Protein AF-A0A5W7ZX74-F1 (afdb_monomer_lite)

Radius of gyration: 17.95 Å; chains: 1; bounding box: 48×37×48 Å

InterPro domains:
  IPR045691 STM0557-like [PF19528] (1-151)

Organism: NCBI:txid611

pLDDT: mean 77.56, std 9.21, range [45.88, 91.12]

Foldseek 3Di:
DQDALLLLVLQLVLLVVVCVVPPNDPVSVVVNVVSVVNSVCNCPPVVNVVQCVVPVVLVPDDLVVLVCCLVPPVLVVLCVVPVVLVVLQVVLQVLLVVVVQDDVVLLVQLVSLQVSLVSSSVSCSVPPDDDNSSSVSSVVSSVSSSVSSNCSNCVVVVD

Sequence (159 aa):
GCSNENTSLVVVLISVAYFFIMNRNKYLLIGVFGSAIGAGVLLLAPGNLSRASTIQDWYNQPLAWRVLEHFSERLPSAMGAYWQVYIAFIILLISVVLSRNSSSKLMFGSFLFMLGAIAANVAFLASPAMPSRALNGALCFMILSISFVAHSAFTKFNK

Structure (mmCIF, N/CA/C/O backbone):
data_AF-A0A5W7ZX74-F1
#
_entry.id   AF-A0A5W7ZX74-F1
#
loop_
_atom_site.group_PDB
_atom_site.id
_atom_site.type_symbol
_atom_site.label_atom_id
_atom_site.label_alt_id
_atom_site.label_comp_id
_atom_site.label_asym_id
_atom_site.label_entity_id
_atom_site.label_seq_id
_atom_site.pdbx_PDB_ins_code
_atom_site.Cartn_x
_atom_site.Cartn_y
_atom_site.Cartn_z
_atom_site.occupancy
_atom_site.B_iso_or_equiv
_atom_site.auth_seq_id
_atom_site.auth_comp_id
_atom_site.auth_asym_id
_atom_site.auth_atom_id
_atom_site.pdbx_PDB_model_num
ATOM 1 N N . GLY A 1 1 ? -6.555 -7.846 -11.033 1.00 47.72 1 GLY A N 1
ATOM 2 C CA . GLY A 1 1 ? -5.888 -8.277 -12.269 1.00 47.72 1 GLY A CA 1
ATOM 3 C C . GLY A 1 1 ? -5.477 -7.086 -13.103 1.00 47.72 1 GLY A C 1
ATOM 4 O O . GLY A 1 1 ? -4.362 -6.637 -12.931 1.00 47.72 1 GLY A O 1
ATOM 5 N N . CYS A 1 2 ? -6.381 -6.533 -13.918 1.00 52.94 2 CYS A N 1
ATOM 6 C CA . CYS A 1 2 ? -6.117 -5.457 -14.892 1.00 52.94 2 CYS A CA 1
ATOM 7 C C . CYS A 1 2 ? -5.947 -4.043 -14.291 1.00 52.94 2 CYS A C 1
ATOM 9 O O . CYS A 1 2 ? -6.615 -3.106 -14.716 1.00 52.94 2 CYS A O 1
ATOM 11 N N . SER A 1 3 ? -5.117 -3.893 -13.259 1.00 59.62 3 SER A N 1
ATOM 12 C CA . SER A 1 3 ? -4.750 -2.579 -12.711 1.00 59.62 3 SER A CA 1
ATOM 13 C C . SER A 1 3 ? -3.371 -2.155 -13.239 1.00 59.62 3 SER A C 1
ATOM 15 O O . SER A 1 3 ? -2.945 -2.600 -14.298 1.00 59.62 3 SER A O 1
ATOM 17 N N . ASN A 1 4 ? -2.658 -1.303 -12.510 1.00 70.75 4 ASN A N 1
ATOM 18 C CA . ASN A 1 4 ? -1.239 -1.049 -12.736 1.00 70.75 4 ASN A CA 1
ATOM 19 C C . ASN A 1 4 ? -0.410 -2.310 -12.411 1.00 70.75 4 ASN A C 1
ATOM 21 O O . ASN A 1 4 ? -0.776 -3.061 -11.500 1.00 70.75 4 ASN A O 1
ATOM 25 N N . GLU A 1 5 ? 0.707 -2.529 -13.108 1.00 71.19 5 GLU A N 1
ATOM 26 C CA . GLU A 1 5 ? 1.596 -3.687 -12.940 1.00 71.19 5 GLU A CA 1
ATOM 27 C C . GLU A 1 5 ? 1.984 -3.876 -11.466 1.00 71.19 5 GLU A C 1
ATOM 29 O O . GLU A 1 5 ? 1.875 -4.967 -10.905 1.00 71.19 5 GLU A O 1
ATOM 34 N N . ASN A 1 6 ? 2.309 -2.774 -10.799 1.00 74.19 6 ASN A N 1
ATOM 35 C CA . ASN A 1 6 ? 2.674 -2.748 -9.392 1.00 74.19 6 ASN A CA 1
ATOM 36 C C . ASN A 1 6 ? 1.491 -3.088 -8.464 1.00 74.19 6 ASN A C 1
ATOM 38 O O . ASN A 1 6 ? 1.556 -3.989 -7.627 1.00 74.19 6 ASN A O 1
ATOM 42 N N . THR A 1 7 ? 0.365 -2.399 -8.645 1.00 77.38 7 THR A N 1
ATOM 43 C CA . THR A 1 7 ? -0.825 -2.593 -7.808 1.00 77.38 7 THR A CA 1
ATOM 44 C C . THR A 1 7 ? -1.370 -4.011 -7.945 1.00 77.38 7 THR A C 1
ATOM 46 O O . THR A 1 7 ? -1.822 -4.594 -6.965 1.00 77.38 7 THR A O 1
ATOM 49 N N . SER A 1 8 ? -1.292 -4.593 -9.144 1.00 79.12 8 SER A N 1
ATOM 50 C CA . SER A 1 8 ? -1.740 -5.959 -9.405 1.00 79.12 8 SER A CA 1
ATOM 51 C C . SER A 1 8 ? -0.957 -6.998 -8.591 1.00 79.12 8 SER A C 1
ATOM 53 O O . SER A 1 8 ? -1.582 -7.872 -7.989 1.00 79.12 8 SER A O 1
ATOM 55 N N . LEU A 1 9 ? 0.369 -6.848 -8.469 1.00 77.44 9 LEU A N 1
ATOM 56 C CA . LEU A 1 9 ? 1.221 -7.707 -7.638 1.00 77.44 9 LEU A CA 1
ATOM 57 C C . LEU A 1 9 ? 0.828 -7.637 -6.161 1.00 77.44 9 LEU A C 1
ATOM 59 O O . LEU A 1 9 ? 0.672 -8.664 -5.502 1.00 77.44 9 LEU A O 1
ATOM 63 N N . VAL A 1 10 ? 0.598 -6.430 -5.648 1.00 80.56 10 VAL A N 1
ATOM 64 C CA . VAL A 1 10 ? 0.193 -6.238 -4.252 1.00 80.56 10 VAL A CA 1
ATOM 65 C C . VAL A 1 10 ? -1.196 -6.813 -3.981 1.00 80.56 10 VAL A C 1
ATOM 67 O O . VAL A 1 10 ? -1.395 -7.454 -2.952 1.00 80.56 10 VAL A O 1
ATOM 70 N N . VAL A 1 11 ? -2.153 -6.663 -4.905 1.00 80.50 11 VAL A N 1
ATOM 71 C CA . VAL A 1 11 ? -3.482 -7.285 -4.765 1.00 80.50 11 VAL A CA 1
ATOM 72 C C . VAL A 1 11 ? -3.367 -8.808 -4.700 1.00 80.50 11 VAL A C 1
ATOM 74 O O . VAL A 1 11 ? -4.065 -9.427 -3.899 1.00 80.50 11 VAL A O 1
ATOM 77 N N . VAL A 1 12 ? -2.485 -9.429 -5.493 1.00 80.50 12 VAL A N 1
ATOM 78 C CA . VAL A 1 12 ? -2.216 -10.875 -5.397 1.00 80.50 12 VAL A CA 1
ATOM 79 C C . VAL A 1 12 ? -1.668 -11.231 -4.014 1.00 80.50 12 VAL A C 1
ATOM 81 O O . VAL A 1 12 ? -2.212 -12.127 -3.373 1.00 80.50 12 VAL A O 1
ATOM 84 N N . LEU A 1 13 ? -0.665 -10.501 -3.513 1.00 80.12 13 LEU A N 1
ATOM 85 C CA . LEU A 1 13 ? -0.075 -10.745 -2.191 1.00 80.12 13 LEU A CA 1
ATOM 86 C C . LEU A 1 13 ? -1.098 -10.613 -1.055 1.00 80.12 13 LEU A C 1
ATOM 88 O O . LEU A 1 13 ? -1.184 -11.498 -0.205 1.00 80.12 13 LEU A O 1
ATOM 92 N N . ILE A 1 14 ? -1.917 -9.557 -1.068 1.00 80.56 14 ILE A N 1
ATOM 93 C CA . ILE A 1 14 ? -2.988 -9.361 -0.080 1.00 80.56 14 ILE A CA 1
ATOM 94 C C . ILE A 1 14 ? -4.018 -10.488 -0.181 1.00 80.56 14 ILE A C 1
ATOM 96 O O . ILE A 1 14 ? -4.438 -11.016 0.844 1.00 80.56 14 ILE A O 1
ATOM 100 N N . SER A 1 15 ? -4.400 -10.900 -1.393 1.00 78.00 15 SER A N 1
ATOM 101 C CA . SER A 1 15 ? -5.373 -11.984 -1.596 1.00 78.00 15 SER A CA 1
ATOM 102 C C . SER A 1 15 ? -4.852 -13.324 -1.067 1.00 78.00 15 SER A C 1
ATOM 104 O O . SER A 1 15 ? -5.601 -14.074 -0.441 1.00 78.00 15 SER A O 1
ATOM 106 N N . VAL A 1 16 ? -3.561 -13.611 -1.264 1.00 78.69 16 VAL A N 1
ATOM 107 C CA . VAL A 1 16 ? -2.896 -14.803 -0.717 1.00 78.69 16 VAL A CA 1
ATOM 108 C C . VAL A 1 16 ? -2.832 -14.734 0.809 1.00 78.69 16 VAL A C 1
ATOM 110 O O . VAL A 1 16 ? -3.231 -15.689 1.474 1.00 78.69 16 VAL A O 1
ATOM 113 N N . ALA A 1 17 ? -2.396 -13.606 1.378 1.00 78.06 17 ALA A N 1
ATOM 114 C CA . ALA A 1 17 ? -2.365 -13.413 2.827 1.00 78.06 17 ALA A CA 1
ATOM 115 C C . ALA A 1 17 ? -3.761 -13.610 3.437 1.00 78.06 17 ALA A C 1
ATOM 117 O O . ALA A 1 17 ? -3.934 -14.355 4.400 1.00 78.06 17 ALA A O 1
ATOM 118 N N . TYR A 1 18 ? -4.780 -13.021 2.814 1.00 75.94 18 TYR A N 1
ATOM 119 C CA . TYR A 1 18 ? -6.166 -13.137 3.246 1.00 75.94 18 TYR A CA 1
ATOM 120 C C . TYR A 1 18 ? -6.703 -14.573 3.144 1.00 75.94 18 TYR A C 1
ATOM 122 O O . TYR A 1 18 ? -7.437 -15.015 4.026 1.00 75.94 18 TYR A O 1
ATOM 130 N N . PHE A 1 19 ? -6.292 -15.342 2.130 1.00 76.69 19 PHE A N 1
ATOM 131 C CA . PHE A 1 19 ? -6.638 -16.761 2.001 1.00 76.69 19 PHE A CA 1
ATOM 132 C C . PHE A 1 19 ? -6.083 -17.617 3.152 1.00 76.69 19 PHE A C 1
ATOM 134 O O . PHE A 1 19 ? -6.797 -18.475 3.677 1.00 76.69 19 PHE A O 1
ATOM 141 N N . PHE A 1 20 ? -4.835 -17.376 3.569 1.00 73.12 20 PHE A N 1
ATOM 142 C CA . PHE A 1 20 ? -4.236 -18.086 4.706 1.00 73.12 20 PHE A CA 1
ATOM 143 C C . PHE A 1 20 ? -4.896 -17.730 6.040 1.00 73.12 20 PHE A C 1
ATOM 145 O O . PHE A 1 20 ? -4.970 -18.575 6.928 1.00 73.12 20 PHE A O 1
ATOM 152 N N . ILE A 1 21 ? -5.398 -16.502 6.165 1.00 71.94 21 ILE A N 1
ATOM 153 C CA . ILE A 1 21 ? -6.001 -15.987 7.398 1.00 71.94 21 ILE A CA 1
ATOM 154 C C . ILE A 1 21 ? -7.474 -16.399 7.520 1.00 71.94 21 ILE A C 1
ATOM 156 O O . ILE A 1 21 ? -7.941 -16.696 8.618 1.00 71.94 21 ILE A O 1
ATOM 160 N N . MET A 1 22 ? -8.219 -16.449 6.411 1.00 65.06 22 MET A N 1
ATOM 161 C CA . MET A 1 22 ? -9.661 -16.697 6.419 1.00 65.06 22 MET A CA 1
ATOM 162 C C . MET A 1 22 ? -10.013 -18.107 5.927 1.00 65.06 22 MET A C 1
ATOM 164 O O . MET A 1 22 ? -10.518 -18.300 4.822 1.00 65.06 22 MET A O 1
ATOM 168 N N . ASN A 1 23 ? -9.740 -19.101 6.779 1.00 63.59 23 ASN A N 1
ATOM 169 C CA . ASN A 1 23 ? -10.274 -20.474 6.739 1.00 63.59 23 ASN A CA 1
ATOM 170 C C . ASN A 1 23 ? -10.280 -21.198 5.370 1.00 63.59 23 ASN A C 1
ATOM 172 O O . ASN A 1 23 ? -11.107 -22.078 5.137 1.00 63.59 23 ASN A O 1
ATOM 176 N N . ARG A 1 24 ? -9.344 -20.866 4.466 1.00 64.75 24 ARG A N 1
ATOM 177 C CA . ARG A 1 24 ? -9.137 -21.531 3.164 1.00 64.75 24 ARG A CA 1
ATOM 178 C C . ARG A 1 24 ? -10.415 -21.723 2.336 1.00 64.75 24 ARG A C 1
ATOM 180 O O . ARG A 1 24 ? -10.659 -22.790 1.771 1.00 64.75 24 ARG A O 1
ATOM 187 N N . ASN A 1 25 ? -11.245 -20.685 2.249 1.00 71.56 25 ASN A N 1
ATOM 188 C CA . ASN A 1 25 ? -12.479 -20.757 1.472 1.00 71.56 25 ASN A CA 1
ATOM 189 C C . ASN A 1 25 ? -12.192 -20.928 -0.038 1.00 71.56 25 ASN A C 1
ATOM 191 O O . ASN A 1 25 ? -11.396 -20.189 -0.619 1.00 71.56 25 ASN A O 1
ATOM 195 N N . LYS A 1 26 ? -12.883 -21.869 -0.695 1.00 72.94 26 LYS A N 1
ATOM 196 C CA . LYS A 1 26 ? -12.730 -22.189 -2.128 1.00 72.94 26 LYS A CA 1
ATOM 197 C C . LYS A 1 26 ? -13.015 -20.988 -3.042 1.00 72.94 26 LYS A C 1
ATOM 199 O O . LYS A 1 26 ? -12.382 -20.854 -4.083 1.00 72.94 26 LYS A O 1
ATOM 204 N N . TYR A 1 27 ? -13.904 -20.078 -2.640 1.00 74.62 27 TYR A N 1
ATOM 205 C CA . TYR A 1 27 ? -14.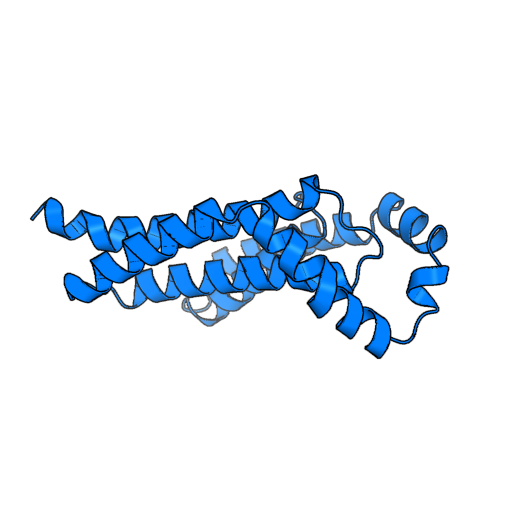215 -18.871 -3.421 1.00 74.62 27 TYR A CA 1
ATOM 206 C C . TYR A 1 27 ? -13.074 -17.843 -3.422 1.00 74.62 27 TYR A C 1
ATOM 208 O O . TYR A 1 27 ? -12.840 -17.178 -4.429 1.00 74.62 27 TYR A O 1
ATOM 216 N N . LEU A 1 28 ? -12.312 -17.751 -2.325 1.00 72.31 28 LEU A N 1
ATOM 217 C CA . LEU A 1 28 ? -11.118 -16.899 -2.263 1.00 72.31 28 LEU A CA 1
ATOM 218 C C . LEU A 1 28 ? -10.021 -17.416 -3.196 1.00 72.31 28 LEU A C 1
ATOM 220 O O . LEU A 1 28 ? -9.299 -16.628 -3.795 1.00 72.31 28 LEU A O 1
ATOM 224 N N . LEU A 1 29 ? -9.942 -18.735 -3.356 1.00 75.38 29 LEU A N 1
ATOM 225 C CA . LEU A 1 29 ? -8.991 -19.405 -4.236 1.00 75.38 29 LEU A CA 1
ATOM 226 C C . LEU A 1 29 ? -9.205 -18.962 -5.697 1.00 75.38 29 LEU A C 1
ATOM 228 O O . LEU A 1 29 ? -8.255 -18.559 -6.360 1.00 75.38 29 LEU A O 1
ATOM 232 N N . ILE A 1 30 ? -10.460 -18.899 -6.155 1.00 79.81 30 ILE A N 1
ATOM 233 C CA . ILE A 1 30 ? -10.824 -18.373 -7.485 1.00 79.81 30 ILE A CA 1
ATOM 234 C C . ILE A 1 30 ? -10.386 -16.906 -7.640 1.00 79.81 30 ILE A C 1
ATOM 236 O O . ILE A 1 30 ? -9.814 -16.537 -8.666 1.00 79.81 30 ILE A O 1
ATOM 240 N N . GLY A 1 31 ? -10.595 -16.079 -6.610 1.00 75.00 31 GLY A N 1
ATOM 241 C CA . GLY A 1 31 ? -10.152 -14.680 -6.599 1.00 75.00 31 GLY A CA 1
ATOM 242 C C . GLY A 1 31 ? -8.629 -14.525 -6.690 1.00 75.00 31 GLY A C 1
ATOM 243 O O . GLY A 1 31 ? -8.138 -13.688 -7.449 1.00 75.00 31 GLY A O 1
ATOM 244 N N . VAL A 1 32 ? -7.874 -15.370 -5.979 1.00 79.75 32 VAL A N 1
ATOM 245 C CA . VAL A 1 32 ? -6.404 -15.411 -6.047 1.00 79.75 32 VAL A CA 1
ATOM 246 C C . VAL A 1 32 ? -5.940 -15.775 -7.457 1.00 79.75 32 VAL A C 1
ATOM 248 O O . VAL A 1 32 ? -5.114 -15.056 -8.016 1.00 79.75 32 VAL A O 1
ATOM 251 N N . PHE A 1 33 ? -6.502 -16.827 -8.064 1.00 81.62 33 PHE A N 1
ATOM 252 C CA . PHE A 1 33 ? -6.144 -17.232 -9.428 1.00 81.62 33 PHE A CA 1
ATOM 253 C C . PHE A 1 33 ? -6.492 -16.159 -10.461 1.00 81.62 33 PHE A C 1
ATOM 255 O O . PHE A 1 33 ? -5.649 -15.816 -11.286 1.00 81.62 33 PHE A O 1
ATOM 262 N N . GLY A 1 34 ? -7.686 -15.563 -10.391 1.00 79.38 34 GLY A N 1
ATOM 263 C CA . GLY A 1 34 ? -8.073 -14.475 -11.293 1.00 79.38 34 GLY A CA 1
ATOM 264 C C . GLY A 1 34 ? -7.176 -13.241 -11.150 1.00 79.38 34 GLY A C 1
ATOM 265 O O . GLY A 1 34 ? -6.802 -12.612 -12.143 1.00 79.38 34 GLY A O 1
ATOM 266 N N . SER A 1 35 ? -6.769 -12.909 -9.921 1.00 79.44 35 SER A N 1
ATOM 267 C CA . SER A 1 35 ? -5.821 -11.820 -9.683 1.00 79.44 35 SER A CA 1
ATOM 268 C C . SER A 1 35 ? -4.428 -12.145 -10.227 1.00 79.44 35 SER A C 1
ATOM 270 O O . SER A 1 35 ? -3.834 -11.293 -10.888 1.00 79.44 35 SER A O 1
ATOM 272 N N . ALA A 1 36 ? -3.942 -13.371 -10.011 1.00 80.06 36 ALA A N 1
ATOM 273 C CA . ALA A 1 36 ? -2.631 -13.832 -10.463 1.00 80.06 36 ALA A CA 1
ATOM 274 C C . ALA A 1 36 ? -2.530 -13.882 -11.991 1.00 80.06 36 ALA A C 1
ATOM 276 O O . ALA A 1 36 ? -1.559 -13.380 -12.551 1.00 80.06 36 ALA A O 1
ATOM 277 N N . ILE A 1 37 ? -3.555 -14.402 -12.672 1.00 80.62 37 ILE A N 1
ATOM 278 C CA . ILE A 1 37 ? -3.627 -14.408 -14.139 1.00 80.62 37 ILE A CA 1
ATOM 279 C C . ILE A 1 37 ? -3.608 -12.970 -14.662 1.00 80.62 37 ILE A C 1
ATOM 281 O O . ILE A 1 37 ? -2.810 -12.642 -15.535 1.00 80.62 37 ILE A O 1
ATOM 285 N N . GLY A 1 38 ? -4.430 -12.084 -14.093 1.00 75.94 38 GLY A N 1
ATOM 286 C CA . GLY A 1 38 ? -4.459 -10.685 -14.516 1.00 75.94 38 GLY A CA 1
ATOM 287 C C . GLY A 1 38 ? -3.140 -9.941 -14.268 1.00 75.94 38 GLY A C 1
ATOM 288 O O . GLY A 1 38 ? -2.746 -9.132 -15.100 1.00 75.94 38 GLY A O 1
ATOM 289 N N . ALA A 1 39 ? -2.437 -10.229 -13.167 1.00 79.00 39 ALA A N 1
ATOM 290 C CA . ALA A 1 39 ? -1.098 -9.692 -12.920 1.00 79.00 39 ALA A CA 1
ATOM 291 C C . ALA A 1 39 ? -0.071 -10.251 -13.921 1.00 79.00 39 ALA A C 1
ATOM 293 O O . ALA A 1 39 ? 0.743 -9.501 -14.452 1.00 79.00 39 ALA A O 1
ATOM 294 N N . GLY A 1 40 ? -0.146 -11.547 -14.236 1.00 74.12 40 GLY A N 1
ATOM 295 C CA . GLY A 1 40 ? 0.710 -12.193 -15.232 1.00 74.12 40 GLY A CA 1
ATOM 296 C C . GLY A 1 40 ? 0.559 -11.582 -16.625 1.00 74.12 40 GLY A C 1
ATOM 297 O O . GLY A 1 40 ? 1.561 -11.267 -17.260 1.00 74.12 40 GLY A O 1
ATOM 298 N N . VAL A 1 41 ? -0.677 -11.330 -17.068 1.00 79.06 41 VAL A N 1
ATOM 299 C CA . VAL A 1 41 ? -0.960 -10.667 -18.355 1.00 79.06 41 VAL A CA 1
ATOM 300 C C . VAL A 1 41 ? -0.327 -9.275 -18.424 1.00 79.06 41 VAL A C 1
ATOM 302 O O . VAL A 1 41 ? 0.223 -8.908 -19.457 1.00 79.06 41 VAL A O 1
ATOM 305 N N . LEU A 1 42 ? -0.366 -8.510 -17.330 1.00 74.56 42 LEU A N 1
ATOM 306 C CA . LEU A 1 42 ? 0.232 -7.174 -17.272 1.00 74.56 42 LEU A CA 1
ATOM 307 C C . LEU A 1 42 ? 1.763 -7.209 -17.248 1.00 74.56 42 LEU A C 1
ATOM 309 O O . LEU A 1 42 ? 2.405 -6.424 -17.939 1.00 74.56 42 LEU A O 1
ATOM 313 N N . LEU A 1 43 ? 2.358 -8.122 -16.476 1.00 73.94 43 LEU A N 1
ATOM 314 C CA . LEU A 1 43 ? 3.815 -8.235 -16.366 1.00 73.94 43 LEU A CA 1
ATOM 315 C C . LEU A 1 43 ? 4.459 -8.742 -17.657 1.00 73.94 43 LEU A C 1
ATOM 317 O O . LEU A 1 43 ? 5.541 -8.278 -18.019 1.00 73.94 43 LEU A O 1
ATOM 321 N N . LEU A 1 44 ? 3.786 -9.664 -18.348 1.00 71.44 44 LEU A N 1
ATOM 322 C CA . LEU A 1 44 ? 4.226 -10.242 -19.620 1.00 71.44 44 LEU A CA 1
ATOM 323 C C . LEU A 1 44 ? 3.775 -9.421 -20.834 1.00 71.44 44 LEU A C 1
ATOM 325 O O . LEU A 1 44 ? 4.046 -9.809 -21.971 1.00 71.44 44 LEU A O 1
ATOM 329 N N . ALA A 1 45 ? 3.094 -8.292 -20.620 1.00 75.69 45 ALA A N 1
ATOM 330 C CA . ALA A 1 45 ? 2.674 -7.438 -21.715 1.00 75.69 45 ALA A CA 1
ATOM 331 C C . ALA A 1 45 ? 3.908 -6.919 -22.482 1.00 75.69 45 ALA A C 1
ATOM 333 O O . ALA A 1 45 ? 4.873 -6.450 -21.866 1.00 75.69 45 ALA A O 1
ATOM 334 N N . PRO A 1 46 ? 3.885 -6.926 -23.827 1.00 59.50 46 PRO A N 1
ATOM 335 C CA . PRO A 1 46 ? 5.038 -6.554 -24.651 1.00 59.50 46 PRO A CA 1
ATOM 336 C C . PRO A 1 46 ? 5.514 -5.114 -24.405 1.00 59.50 46 PRO A C 1
ATOM 338 O O . PRO A 1 46 ? 6.700 -4.820 -24.540 1.00 59.50 46 PRO A O 1
ATOM 341 N N . GLY A 1 47 ? 4.615 -4.225 -23.966 1.00 65.12 47 GLY A N 1
ATOM 342 C CA . GLY A 1 47 ? 4.954 -2.854 -23.574 1.00 65.12 47 GLY A CA 1
ATOM 343 C C . GLY A 1 47 ? 5.807 -2.745 -22.302 1.00 65.12 47 GLY A C 1
ATOM 344 O O . GLY A 1 47 ? 6.513 -1.754 -22.128 1.00 65.12 47 GLY A O 1
ATOM 345 N N . ASN A 1 48 ? 5.777 -3.746 -21.416 1.00 69.75 48 ASN A N 1
ATOM 346 C CA . ASN A 1 48 ? 6.656 -3.794 -20.247 1.00 69.75 48 ASN A CA 1
ATOM 347 C C . ASN A 1 48 ? 8.077 -4.224 -20.652 1.00 69.75 48 ASN A C 1
ATOM 349 O O . ASN A 1 48 ? 9.063 -3.619 -20.233 1.00 69.75 48 ASN A O 1
ATOM 353 N N . LEU A 1 49 ? 8.177 -5.213 -21.546 1.00 65.38 49 LEU A N 1
ATOM 354 C CA . LEU A 1 49 ? 9.4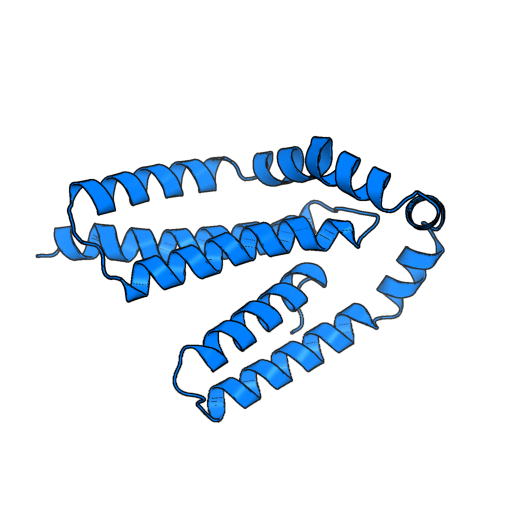50 -5.720 -22.067 1.00 65.38 49 LEU A CA 1
ATOM 355 C C . LEU A 1 49 ? 10.196 -4.678 -22.913 1.00 65.38 49 LEU A C 1
ATOM 357 O O . LEU A 1 49 ? 11.401 -4.509 -22.738 1.00 65.38 49 LEU A O 1
ATOM 361 N N . SER A 1 50 ? 9.494 -3.922 -23.764 1.00 63.97 50 SER A N 1
ATOM 362 C CA . SER A 1 50 ? 10.115 -2.847 -24.555 1.00 63.97 50 SER A CA 1
ATOM 363 C C . SER A 1 50 ? 10.622 -1.684 -23.690 1.00 63.97 50 SER A C 1
ATOM 365 O O . SER A 1 50 ? 11.638 -1.056 -23.996 1.00 63.97 50 SER A O 1
ATOM 367 N N . ARG A 1 51 ? 9.960 -1.406 -22.559 1.00 66.50 51 ARG A N 1
ATOM 368 C CA . ARG A 1 51 ? 10.428 -0.416 -21.576 1.00 66.50 51 ARG A CA 1
ATOM 369 C C . ARG A 1 51 ? 11.647 -0.903 -20.801 1.00 66.50 51 ARG A C 1
ATOM 371 O O . ARG A 1 51 ? 12.533 -0.100 -20.524 1.00 66.50 51 ARG A O 1
ATOM 378 N N . ALA A 1 52 ? 11.711 -2.193 -20.480 1.00 62.47 52 ALA A N 1
ATOM 379 C CA . ALA A 1 52 ? 12.877 -2.785 -19.835 1.00 62.47 52 ALA A CA 1
ATOM 380 C C . ALA A 1 52 ? 14.111 -2.776 -20.757 1.00 62.47 52 ALA A C 1
ATOM 382 O O . ALA A 1 52 ? 15.206 -2.468 -20.293 1.00 62.47 52 ALA A O 1
ATOM 383 N N . SER A 1 53 ? 13.940 -3.032 -22.061 1.00 60.81 53 SER A N 1
ATOM 384 C CA . SER A 1 53 ? 15.046 -3.009 -23.031 1.00 60.81 53 SER A CA 1
ATOM 385 C C . SER A 1 53 ? 15.566 -1.603 -23.340 1.00 60.81 53 SER A C 1
ATOM 387 O O . SER A 1 53 ? 16.734 -1.450 -23.673 1.00 60.81 53 SER A O 1
ATOM 389 N N . THR A 1 54 ? 14.724 -0.573 -23.209 1.00 60.97 54 THR A N 1
ATOM 390 C CA . THR A 1 54 ? 15.113 0.828 -23.464 1.00 60.97 54 THR A CA 1
ATOM 391 C C . THR A 1 54 ? 15.886 1.448 -22.291 1.00 60.97 54 THR A C 1
ATOM 393 O O . THR A 1 54 ? 16.578 2.442 -22.470 1.00 60.97 54 THR A O 1
ATOM 396 N N . ILE A 1 55 ? 15.796 0.871 -21.085 1.00 63.75 55 ILE A N 1
ATOM 397 C CA . ILE A 1 55 ? 16.409 1.415 -19.860 1.00 63.75 55 ILE A CA 1
ATOM 398 C C . ILE A 1 55 ? 17.396 0.393 -19.271 1.00 63.75 55 ILE A C 1
ATOM 400 O O . ILE A 1 55 ? 17.350 0.058 -18.086 1.00 63.75 55 ILE A O 1
ATOM 404 N N . GLN A 1 56 ? 18.288 -0.140 -20.112 1.00 64.12 56 GLN A N 1
ATOM 405 C CA . GLN A 1 56 ? 19.330 -1.086 -19.691 1.00 64.12 56 GLN A CA 1
ATOM 406 C C . GLN A 1 56 ? 20.295 -0.479 -18.666 1.00 64.12 56 GLN A C 1
ATOM 408 O O . GLN A 1 56 ? 20.722 -1.184 -17.754 1.00 64.12 56 GLN A O 1
ATOM 413 N N . ASP A 1 57 ? 20.552 0.830 -18.728 1.00 64.31 57 ASP A N 1
ATOM 414 C CA . ASP A 1 57 ? 21.454 1.525 -17.800 1.00 64.31 57 ASP A CA 1
ATOM 415 C C . ASP A 1 57 ? 21.036 1.379 -16.334 1.00 64.31 57 ASP A C 1
ATOM 417 O O . ASP A 1 57 ? 21.887 1.247 -15.460 1.00 64.31 57 ASP A O 1
ATOM 421 N N . TRP A 1 58 ? 19.729 1.322 -16.055 1.00 66.88 58 TRP A N 1
ATOM 422 C CA . TRP A 1 58 ? 19.205 1.087 -14.706 1.00 66.88 58 TRP A CA 1
ATOM 423 C C . TRP A 1 58 ? 19.411 -0.358 -14.240 1.00 66.88 58 TRP A C 1
ATOM 425 O O . TRP A 1 58 ? 19.656 -0.603 -13.060 1.00 66.88 58 TRP A O 1
ATOM 435 N N . TYR A 1 59 ? 19.308 -1.331 -15.147 1.00 69.44 59 TYR A N 1
ATOM 436 C CA . TYR A 1 59 ? 19.534 -2.744 -14.826 1.00 69.44 59 TYR A CA 1
ATOM 437 C C . TYR A 1 59 ? 21.020 -3.100 -14.723 1.00 69.44 59 TYR A C 1
ATOM 439 O O . TYR A 1 59 ? 21.351 -4.052 -14.024 1.00 69.44 59 TYR A O 1
ATOM 447 N N . ASN A 1 60 ? 21.892 -2.304 -15.341 1.00 72.56 60 ASN A N 1
ATOM 448 C CA . ASN A 1 60 ? 23.343 -2.438 -15.247 1.00 72.56 60 ASN A CA 1
ATOM 449 C C . ASN A 1 60 ? 23.912 -1.902 -13.918 1.00 72.56 60 ASN A C 1
ATOM 451 O O . ASN A 1 60 ? 25.045 -2.226 -13.567 1.00 72.56 60 ASN A O 1
ATOM 455 N N . GLN A 1 61 ? 23.144 -1.105 -13.161 1.00 74.19 61 GLN A N 1
ATOM 456 C CA . GLN A 1 61 ? 23.565 -0.634 -11.839 1.00 74.19 61 GLN A CA 1
ATOM 457 C C . GLN A 1 61 ? 23.521 -1.756 -10.789 1.00 74.19 61 GLN A C 1
ATOM 459 O O . GLN A 1 61 ? 22.599 -2.581 -10.798 1.00 74.19 61 GLN A O 1
ATOM 464 N N . PRO A 1 62 ? 24.447 -1.756 -9.810 1.00 80.38 62 PRO A N 1
ATOM 465 C CA . PRO A 1 62 ? 24.397 -2.676 -8.683 1.00 80.38 62 PRO A CA 1
ATOM 466 C C . PRO A 1 62 ? 23.059 -2.593 -7.942 1.00 80.38 62 PRO A C 1
ATOM 468 O O . PRO A 1 62 ? 22.543 -1.509 -7.661 1.00 80.38 62 PRO A O 1
ATOM 471 N N . LEU A 1 63 ? 22.526 -3.751 -7.548 1.00 74.81 63 LEU A N 1
ATOM 472 C CA . LEU A 1 63 ? 21.255 -3.853 -6.820 1.00 74.81 63 LEU A CA 1
ATOM 473 C C . LEU A 1 63 ? 21.278 -3.012 -5.527 1.00 74.81 63 LEU A C 1
ATOM 475 O O . LEU A 1 63 ? 20.300 -2.341 -5.210 1.00 74.81 63 LEU A O 1
ATOM 479 N N . ALA A 1 64 ? 22.426 -2.961 -4.842 1.00 76.75 64 ALA A N 1
ATOM 480 C CA . ALA A 1 64 ? 22.630 -2.134 -3.652 1.00 76.75 64 ALA A CA 1
ATOM 481 C C . ALA A 1 64 ? 22.451 -0.628 -3.921 1.00 76.75 64 ALA A C 1
ATOM 483 O O . ALA A 1 64 ? 21.828 0.060 -3.116 1.00 76.75 64 ALA A O 1
ATOM 484 N N . TRP A 1 65 ? 22.933 -0.128 -5.064 1.00 77.12 65 TRP A N 1
ATOM 485 C CA . TRP A 1 65 ? 22.777 1.279 -5.444 1.00 77.12 65 TRP A CA 1
ATOM 486 C C . TRP A 1 65 ? 21.308 1.607 -5.722 1.00 77.12 65 TRP A C 1
ATOM 488 O O . TRP A 1 65 ? 20.777 2.583 -5.205 1.00 77.12 65 TRP A O 1
ATOM 498 N N . ARG A 1 66 ? 20.609 0.721 -6.444 1.00 76.25 66 ARG A N 1
ATOM 499 C CA . ARG A 1 66 ? 19.171 0.861 -6.722 1.00 76.25 66 ARG A CA 1
ATOM 500 C C . ARG A 1 66 ? 18.324 0.870 -5.453 1.00 76.25 66 ARG A C 1
ATOM 502 O O . ARG A 1 66 ? 17.350 1.610 -5.389 1.00 76.25 66 ARG A O 1
ATOM 509 N N . VAL A 1 67 ? 18.671 0.042 -4.467 1.00 79.81 67 VAL A N 1
ATOM 510 C CA . VAL A 1 67 ? 18.000 0.028 -3.158 1.00 79.81 67 VAL A CA 1
ATOM 511 C C . VAL A 1 67 ? 18.233 1.348 -2.443 1.00 79.81 67 VAL A C 1
ATOM 513 O O . VAL A 1 67 ? 17.268 1.964 -2.000 1.00 79.81 67 VAL A O 1
ATOM 516 N N . LEU A 1 68 ? 19.484 1.799 -2.361 1.00 81.38 68 LEU A N 1
ATOM 517 C CA . LEU A 1 68 ? 19.824 3.023 -1.646 1.00 81.38 68 LEU A CA 1
ATOM 518 C C . LEU A 1 68 ? 19.102 4.233 -2.248 1.00 81.38 68 LEU A C 1
ATOM 520 O O . LEU A 1 68 ? 18.350 4.881 -1.533 1.00 81.38 68 LEU A O 1
ATOM 524 N N . GLU A 1 69 ? 19.222 4.430 -3.561 1.00 80.19 69 GLU A N 1
ATOM 525 C CA . GLU A 1 69 ? 18.553 5.493 -4.322 1.00 80.19 69 GLU A CA 1
ATOM 526 C C . GLU A 1 69 ? 17.023 5.466 -4.160 1.00 80.19 69 GLU A C 1
ATOM 528 O O . GLU A 1 69 ? 16.347 6.487 -3.999 1.00 80.19 69 GLU A O 1
ATOM 533 N N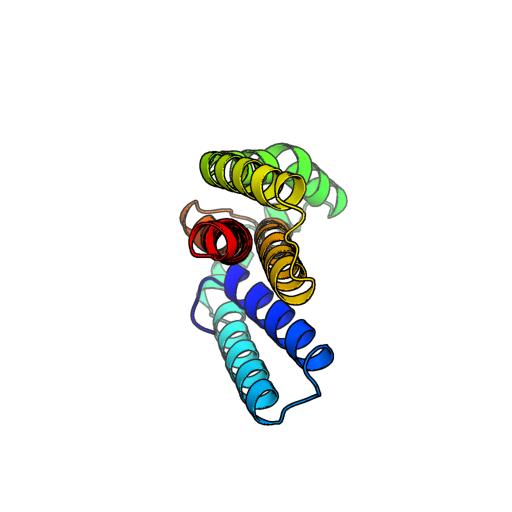 . HIS A 1 70 ? 16.442 4.263 -4.187 1.00 81.25 70 HIS A N 1
ATOM 534 C CA . HIS A 1 70 ? 15.003 4.092 -4.039 1.00 81.25 70 HIS A CA 1
ATOM 535 C C . HIS A 1 70 ? 14.525 4.510 -2.650 1.00 81.25 70 HIS A C 1
ATOM 537 O O . HIS A 1 70 ? 13.517 5.203 -2.546 1.00 81.25 70 HIS A O 1
ATOM 543 N N . PHE A 1 71 ? 15.230 4.112 -1.591 1.00 80.94 71 PHE A N 1
ATOM 544 C CA . PHE A 1 71 ? 14.854 4.454 -0.220 1.00 80.94 71 PHE A CA 1
ATOM 545 C C . PHE A 1 71 ? 15.236 5.888 0.178 1.00 80.94 71 PHE A C 1
ATOM 547 O O . PHE A 1 71 ? 14.557 6.452 1.035 1.00 80.94 71 PHE A O 1
ATOM 554 N N . SER A 1 72 ? 16.265 6.487 -0.431 1.00 80.06 72 SER A N 1
ATOM 555 C CA . SER A 1 72 ? 16.712 7.851 -0.125 1.00 80.06 72 SER A CA 1
ATOM 556 C C . SER A 1 72 ? 15.898 8.926 -0.837 1.00 80.06 72 SER A C 1
ATOM 558 O O . SER A 1 72 ? 15.515 9.905 -0.205 1.00 80.06 72 SER A O 1
ATOM 560 N N . GLU A 1 73 ? 15.606 8.755 -2.129 1.00 78.62 73 GLU A N 1
ATOM 561 C CA . GLU A 1 73 ? 14.993 9.818 -2.934 1.00 78.62 73 GLU A CA 1
ATOM 562 C C . GLU A 1 73 ? 13.580 9.465 -3.393 1.00 78.62 73 GLU A C 1
ATOM 564 O O . GLU A 1 73 ? 12.631 10.239 -3.226 1.00 78.62 73 GLU A O 1
ATOM 569 N N . ARG A 1 74 ? 13.407 8.263 -3.951 1.00 79.00 74 ARG A N 1
ATOM 570 C CA . ARG A 1 74 ? 12.167 7.929 -4.664 1.00 79.00 74 ARG A CA 1
ATOM 571 C C . ARG A 1 74 ? 11.003 7.626 -3.727 1.00 79.00 74 ARG A C 1
ATOM 573 O O . ARG A 1 74 ? 9.888 8.083 -3.968 1.00 79.00 74 ARG A O 1
ATOM 580 N N . LEU A 1 75 ? 11.246 6.873 -2.658 1.00 80.81 75 LEU A N 1
ATOM 581 C CA . LEU A 1 75 ? 10.225 6.474 -1.690 1.00 80.81 75 LEU A CA 1
ATOM 582 C C . LEU A 1 75 ? 9.722 7.682 -0.869 1.00 80.81 75 LEU A C 1
ATOM 584 O O . LEU A 1 75 ? 8.503 7.861 -0.801 1.00 80.81 75 LEU A O 1
ATOM 588 N N . PRO A 1 76 ? 10.584 8.574 -0.333 1.00 82.06 76 PRO A N 1
ATOM 589 C CA . PRO A 1 76 ? 10.121 9.783 0.351 1.00 82.06 76 PRO A CA 1
ATOM 590 C C . PRO A 1 76 ? 9.339 10.723 -0.570 1.00 82.06 76 PRO A C 1
ATOM 592 O O . PRO A 1 76 ? 8.288 11.223 -0.174 1.00 82.06 76 PRO A O 1
ATOM 595 N N . SER A 1 77 ? 9.791 10.907 -1.815 1.00 82.62 77 SER A N 1
ATOM 596 C CA . SER A 1 77 ? 9.072 11.704 -2.820 1.00 82.62 77 SER A CA 1
ATOM 597 C C . SER A 1 77 ? 7.690 11.112 -3.140 1.00 82.62 77 SER A C 1
ATOM 599 O O . SER A 1 77 ? 6.679 11.817 -3.120 1.00 82.62 77 SER A O 1
ATOM 601 N N . ALA A 1 78 ? 7.616 9.789 -3.327 1.00 80.81 78 ALA A N 1
ATOM 602 C CA . ALA A 1 78 ? 6.368 9.060 -3.539 1.00 80.81 78 ALA A CA 1
ATOM 603 C C . ALA A 1 78 ? 5.386 9.216 -2.366 1.00 80.81 78 ALA A C 1
ATOM 605 O O . ALA A 1 78 ? 4.212 9.500 -2.588 1.00 80.81 78 ALA A O 1
ATOM 606 N N . MET A 1 79 ? 5.855 9.066 -1.123 1.00 81.06 79 MET A N 1
ATOM 607 C CA . MET A 1 79 ? 5.024 9.254 0.074 1.00 81.06 79 MET A CA 1
ATOM 608 C C . MET A 1 79 ? 4.617 10.718 0.279 1.00 81.06 79 MET A C 1
ATOM 610 O O . MET A 1 79 ? 3.508 10.989 0.742 1.00 81.06 79 MET A O 1
ATOM 614 N N . GLY A 1 80 ? 5.484 11.660 -0.099 1.00 82.88 80 GLY A N 1
ATOM 615 C CA . GLY A 1 80 ? 5.205 13.093 -0.062 1.00 82.88 80 GLY A CA 1
ATOM 616 C C . GLY A 1 80 ? 4.057 13.505 -0.985 1.00 82.88 80 GLY A C 1
ATOM 617 O O . GLY A 1 80 ? 3.298 14.410 -0.645 1.00 82.88 80 GLY A O 1
ATOM 618 N N . ALA A 1 81 ? 3.854 12.804 -2.105 1.00 84.25 81 ALA A N 1
ATOM 619 C CA . ALA A 1 81 ? 2.811 13.130 -3.080 1.00 84.25 81 ALA A CA 1
ATOM 620 C C . ALA A 1 81 ? 1.375 13.049 -2.523 1.00 84.25 81 ALA A C 1
ATOM 622 O O . ALA A 1 81 ? 0.481 13.715 -3.040 1.00 84.25 81 ALA A O 1
ATOM 623 N N . TYR A 1 82 ? 1.140 12.251 -1.478 1.00 84.12 82 TYR A N 1
ATOM 624 C CA . TYR A 1 82 ? -0.177 12.088 -0.849 1.00 84.12 82 TYR A CA 1
ATOM 625 C C . TYR A 1 82 ? -0.097 12.150 0.683 1.00 84.12 82 TYR A C 1
ATOM 627 O O . TYR A 1 82 ? -0.812 11.453 1.409 1.00 84.12 82 TYR A O 1
ATOM 635 N N . TRP A 1 83 ? 0.768 13.038 1.182 1.00 86.25 83 TRP A N 1
ATOM 636 C CA . TRP A 1 83 ? 1.017 13.265 2.607 1.00 86.25 83 TRP A CA 1
ATOM 637 C C . TRP A 1 83 ? -0.258 13.530 3.431 1.00 86.25 83 TRP A C 1
ATOM 639 O O . TRP A 1 83 ? -0.340 13.094 4.582 1.00 86.25 83 TRP A O 1
ATOM 649 N N . GLN A 1 84 ? -1.283 14.172 2.848 1.00 88.38 84 GLN A N 1
ATOM 650 C CA . GLN A 1 84 ? -2.538 14.485 3.550 1.00 88.38 84 GLN A CA 1
ATOM 651 C C . GLN A 1 84 ? -3.242 13.220 4.062 1.00 88.38 84 GLN A C 1
ATOM 653 O O . GLN A 1 84 ? -3.849 13.220 5.133 1.00 88.38 84 GLN A O 1
ATOM 658 N N . VAL A 1 85 ? -3.132 12.124 3.307 1.00 88.75 85 VAL A N 1
ATOM 659 C CA . VAL A 1 85 ? -3.753 10.836 3.629 1.00 88.75 85 VAL A CA 1
ATOM 660 C C . VAL A 1 85 ? -3.121 10.246 4.895 1.00 88.75 85 VAL A C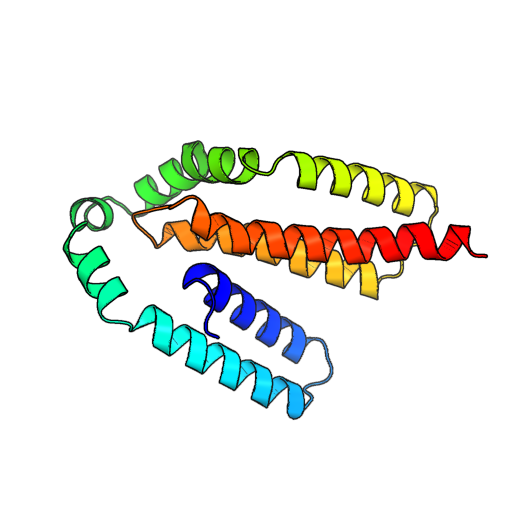 1
ATOM 662 O O . VAL A 1 85 ? -3.828 9.752 5.771 1.00 88.75 85 VAL A O 1
ATOM 665 N N . TYR A 1 86 ? -1.801 10.369 5.056 1.00 86.75 86 TYR A N 1
ATOM 666 C CA . TYR A 1 86 ? -1.109 9.915 6.265 1.00 86.75 86 TYR A CA 1
ATOM 667 C C . TYR A 1 86 ? -1.523 10.712 7.507 1.00 86.75 86 TYR A C 1
ATOM 669 O O . TYR A 1 86 ? -1.722 10.124 8.569 1.00 86.75 86 TYR A O 1
ATOM 677 N N . ILE A 1 87 ? -1.724 12.027 7.381 1.00 90.19 87 ILE A N 1
ATOM 678 C CA . ILE A 1 87 ? -2.200 12.855 8.499 1.00 90.19 87 ILE A CA 1
ATOM 679 C C . ILE A 1 87 ? -3.608 12.449 8.925 1.00 90.19 87 ILE A C 1
ATOM 681 O O . ILE A 1 87 ? -3.846 12.222 10.112 1.00 90.19 87 ILE A O 1
ATOM 685 N N . ALA A 1 88 ? -4.528 12.304 7.968 1.00 89.62 88 ALA A N 1
ATOM 686 C CA . ALA A 1 88 ? -5.888 11.856 8.256 1.00 89.62 88 ALA A CA 1
ATOM 687 C C . ALA A 1 88 ? -5.893 10.489 8.961 1.00 89.62 88 ALA A C 1
ATOM 689 O O . ALA A 1 88 ? -6.618 10.291 9.938 1.00 89.62 88 ALA A O 1
ATOM 690 N N . PHE A 1 89 ? -5.035 9.568 8.512 1.00 89.94 89 PHE A N 1
ATOM 691 C CA . PHE A 1 89 ? -4.861 8.263 9.141 1.00 89.94 89 PHE A CA 1
ATOM 692 C C . PHE A 1 89 ? -4.406 8.370 10.603 1.00 89.94 89 PHE A C 1
ATOM 694 O O . PHE A 1 89 ? -5.025 7.759 11.473 1.00 89.94 89 PHE A O 1
ATOM 701 N N . ILE A 1 90 ? -3.377 9.174 10.893 1.00 90.50 90 ILE A N 1
ATOM 702 C CA . ILE A 1 90 ? -2.850 9.360 12.255 1.00 90.50 90 ILE A CA 1
ATOM 703 C C . ILE A 1 90 ? -3.918 9.948 13.187 1.00 90.50 90 ILE A C 1
ATOM 705 O O . ILE A 1 90 ? -4.113 9.435 14.288 1.00 90.50 90 ILE A O 1
ATOM 709 N N . ILE A 1 91 ? -4.652 10.976 12.747 1.00 90.38 91 ILE A N 1
ATOM 710 C CA . ILE A 1 91 ? -5.712 11.618 13.547 1.00 90.38 91 ILE A CA 1
ATOM 711 C C . ILE A 1 91 ? -6.811 10.612 13.921 1.00 90.38 91 ILE A C 1
ATOM 713 O O . ILE A 1 91 ? -7.249 10.543 15.076 1.00 90.38 91 ILE A O 1
ATOM 717 N N . LEU A 1 92 ? -7.250 9.801 12.956 1.00 88.31 92 LEU A N 1
ATOM 718 C CA . LEU A 1 92 ? -8.264 8.775 13.196 1.00 88.31 92 LEU A CA 1
ATOM 719 C C . LEU A 1 92 ? -7.741 7.664 14.110 1.00 88.31 92 LEU A C 1
ATOM 721 O O . LEU A 1 92 ? -8.473 7.193 14.980 1.00 88.31 92 LEU A O 1
ATOM 725 N N . LEU A 1 93 ? -6.473 7.278 13.969 1.00 87.38 93 LEU A N 1
ATOM 726 C CA . LEU A 1 93 ? -5.850 6.261 14.813 1.00 87.38 93 LEU A CA 1
ATOM 727 C C . LEU A 1 93 ? -5.758 6.735 16.271 1.00 87.38 93 LEU A C 1
ATOM 729 O O . LEU A 1 93 ? -6.140 5.993 17.177 1.00 87.38 93 LEU A O 1
ATOM 733 N N . ILE A 1 94 ? -5.365 7.994 16.503 1.00 87.88 94 ILE A N 1
ATOM 734 C CA . ILE A 1 94 ? -5.383 8.619 17.836 1.00 87.88 94 ILE A CA 1
ATOM 735 C C . ILE A 1 94 ? -6.798 8.579 18.426 1.00 87.88 94 ILE A C 1
ATOM 737 O O . ILE A 1 94 ? -6.976 8.201 19.585 1.00 87.88 94 ILE A O 1
ATOM 741 N N . SER A 1 95 ? -7.813 8.891 17.617 1.00 85.88 95 SER A N 1
ATOM 742 C CA . SER A 1 95 ? -9.217 8.858 18.041 1.00 85.88 95 SER A CA 1
ATOM 743 C C . SER A 1 95 ? -9.668 7.449 18.455 1.00 85.88 95 SER A C 1
ATOM 745 O O . SER A 1 95 ? -10.335 7.292 19.479 1.00 85.88 95 SER A O 1
ATOM 747 N N . VAL A 1 96 ? -9.268 6.404 17.721 1.00 85.94 96 VAL A N 1
ATOM 748 C CA . VAL A 1 96 ? -9.550 4.999 18.077 1.00 85.94 96 VAL A CA 1
ATOM 749 C C . VAL A 1 96 ? -8.877 4.602 19.396 1.00 85.94 96 VAL A C 1
ATOM 751 O O . VAL A 1 96 ? -9.523 3.984 20.248 1.00 85.94 96 VAL A O 1
ATOM 754 N N . VAL A 1 97 ? -7.610 4.983 19.593 1.00 84.75 97 VAL A N 1
ATOM 755 C CA . VAL A 1 97 ? -6.839 4.672 20.811 1.00 84.75 97 VAL A CA 1
ATOM 756 C C . VAL A 1 97 ? -7.442 5.358 22.039 1.00 84.75 97 VAL A C 1
ATOM 758 O O . VAL A 1 97 ? -7.696 4.691 23.043 1.00 84.75 97 VAL A O 1
ATOM 761 N N . LEU A 1 98 ? -7.747 6.657 21.950 1.00 83.44 98 LEU A N 1
ATOM 762 C CA . LEU A 1 98 ? -8.406 7.416 23.023 1.00 83.44 98 LEU A CA 1
ATOM 763 C C . LEU A 1 98 ? -9.778 6.832 23.376 1.00 83.44 98 LEU A C 1
ATOM 765 O O . LEU A 1 98 ? -10.165 6.759 24.540 1.00 83.44 98 LEU A O 1
ATOM 769 N N . SER A 1 99 ? -10.502 6.366 22.363 1.00 77.00 99 SER A N 1
ATOM 770 C CA . SER A 1 99 ? -11.825 5.770 22.511 1.00 77.00 99 SER A CA 1
ATOM 771 C C . SER A 1 99 ? -11.805 4.373 23.158 1.00 77.00 99 SER A C 1
ATOM 773 O O . SER A 1 99 ? -12.866 3.890 23.573 1.00 77.00 99 SER A O 1
ATOM 775 N N . ARG A 1 100 ? -10.626 3.727 23.253 1.00 74.38 100 ARG A N 1
ATOM 776 C CA . ARG A 1 100 ? -10.427 2.308 23.628 1.00 74.38 100 ARG A CA 1
ATOM 777 C C . ARG A 1 100 ? -11.309 1.332 22.837 1.00 74.38 100 ARG A C 1
ATOM 779 O O . ARG A 1 100 ? -11.571 0.218 23.283 1.00 74.38 100 ARG A O 1
ATOM 786 N N . ASN A 1 101 ? -11.770 1.739 21.657 1.00 67.38 101 ASN A N 1
ATOM 787 C CA . ASN A 1 101 ? -12.678 0.962 20.823 1.00 67.38 101 ASN A CA 1
ATOM 788 C C . ASN A 1 101 ? -11.911 0.351 19.650 1.00 67.38 101 ASN A C 1
ATOM 790 O O . ASN A 1 101 ? -12.025 0.803 18.513 1.00 67.38 101 ASN A O 1
ATOM 794 N N . SER A 1 102 ? -11.086 -0.657 19.932 1.00 68.69 102 SER A N 1
ATOM 795 C CA . SER A 1 102 ? -10.354 -1.375 18.891 1.00 68.69 102 SER A CA 1
ATOM 796 C C . SER A 1 102 ? -11.016 -2.719 18.607 1.00 68.69 102 SER A C 1
ATOM 798 O O . SER A 1 102 ? -10.881 -3.670 19.380 1.00 68.69 102 SER A O 1
ATOM 800 N N . SER A 1 103 ? -11.682 -2.839 17.461 1.00 76.75 103 SER A N 1
ATOM 801 C CA . SER A 1 103 ? -11.968 -4.162 16.908 1.00 76.75 103 SER A CA 1
ATOM 802 C C . SER A 1 103 ? -10.677 -4.723 16.319 1.00 76.75 103 SER A C 1
ATOM 804 O O . SER A 1 103 ? -10.167 -4.200 15.326 1.00 76.75 103 SER A O 1
ATOM 806 N N . SER A 1 104 ? -10.147 -5.792 16.918 1.00 76.19 104 SER A N 1
ATOM 807 C CA . SER A 1 104 ? -8.892 -6.422 16.482 1.00 76.19 104 SER A CA 1
ATOM 808 C C . SER A 1 104 ? -8.917 -6.810 15.000 1.00 76.19 104 SER A C 1
ATOM 810 O O . SER A 1 104 ? -7.927 -6.625 14.299 1.00 76.19 104 SER A O 1
ATOM 812 N N . LYS A 1 105 ? -10.073 -7.256 14.490 1.00 78.38 105 LYS A N 1
ATOM 813 C CA . LYS A 1 105 ? -10.259 -7.620 13.076 1.00 78.38 105 LYS A CA 1
ATOM 814 C C . LYS A 1 105 ? -10.191 -6.412 12.137 1.00 78.38 105 LYS A C 1
ATOM 816 O O . LYS A 1 105 ? -9.563 -6.500 11.086 1.00 78.38 105 LYS A O 1
ATOM 821 N N . LEU A 1 106 ? -10.818 -5.291 12.504 1.00 82.69 106 LEU A N 1
ATOM 822 C CA . LEU A 1 106 ? -10.826 -4.078 11.673 1.00 82.69 106 LEU A CA 1
ATOM 823 C C . LEU A 1 106 ? -9.455 -3.394 11.672 1.00 82.69 106 LEU A C 1
ATOM 825 O O . LEU A 1 106 ? -8.968 -3.000 10.614 1.00 82.69 106 LEU A O 1
ATOM 829 N N . MET A 1 107 ? -8.804 -3.328 12.836 1.00 84.69 107 MET A N 1
ATOM 830 C CA . MET A 1 107 ? -7.441 -2.802 12.965 1.00 84.69 107 MET A CA 1
ATOM 831 C C . MET A 1 107 ? -6.438 -3.636 12.170 1.00 84.69 107 MET A C 1
ATOM 833 O O . MET A 1 107 ? -5.567 -3.088 11.500 1.00 84.69 107 MET A O 1
ATOM 837 N N . PHE A 1 108 ? -6.596 -4.959 12.182 1.00 82.88 108 PHE A N 1
ATOM 838 C CA . PHE A 1 108 ? -5.776 -5.848 11.372 1.00 82.88 108 PHE A CA 1
ATOM 839 C C . PHE A 1 108 ? -5.993 -5.632 9.865 1.00 82.88 108 PHE A C 1
ATOM 841 O O . PHE A 1 108 ? -5.025 -5.570 9.110 1.00 82.88 108 PHE A O 1
ATOM 848 N N . GLY A 1 109 ? -7.244 -5.446 9.425 1.00 83.25 109 GLY A N 1
ATOM 849 C CA . GLY A 1 109 ? -7.558 -5.086 8.038 1.00 83.25 109 GLY A CA 1
ATOM 850 C C . GLY A 1 109 ? -6.902 -3.769 7.614 1.00 83.25 109 GLY A C 1
ATOM 851 O O . GLY A 1 109 ? -6.244 -3.718 6.577 1.00 83.25 109 GLY A O 1
ATOM 852 N N . SER A 1 110 ? -6.998 -2.729 8.447 1.00 87.44 110 SER A N 1
ATOM 853 C CA . SER A 1 110 ? -6.292 -1.461 8.224 1.00 87.44 110 SER A CA 1
ATOM 854 C C . SER A 1 110 ? -4.779 -1.664 8.088 1.00 87.44 110 SER A C 1
ATOM 856 O O . SER A 1 110 ? -4.175 -1.197 7.122 1.00 87.44 110 SER A O 1
ATOM 858 N N . PHE A 1 111 ? -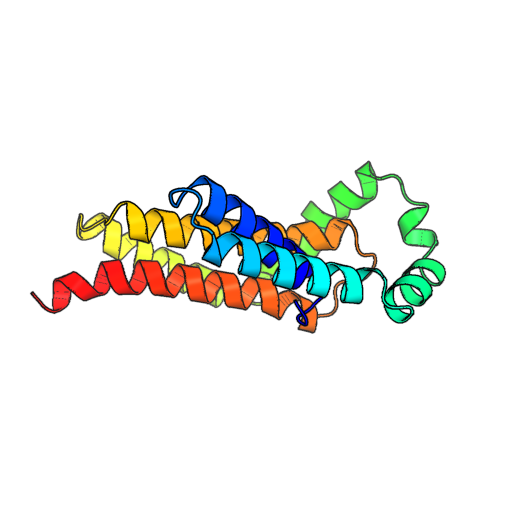4.170 -2.421 9.002 1.00 86.50 111 PHE A N 1
ATOM 859 C CA . PHE A 1 111 ? -2.737 -2.693 8.970 1.00 86.50 111 PHE A CA 1
ATOM 860 C C . PHE A 1 111 ? -2.306 -3.442 7.698 1.00 86.50 111 PHE A C 1
ATOM 862 O O . PHE A 1 111 ? -1.308 -3.073 7.081 1.00 86.50 111 PHE A O 1
ATOM 869 N N . LEU A 1 112 ? -3.083 -4.434 7.250 1.00 87.38 112 LEU A N 1
ATOM 870 C CA . LEU A 1 112 ? -2.834 -5.139 5.988 1.00 87.38 112 LEU A CA 1
ATOM 871 C C . LEU A 1 112 ? -2.858 -4.197 4.779 1.00 87.38 112 LEU A C 1
ATOM 873 O O . LEU A 1 112 ? -1.978 -4.279 3.924 1.00 87.38 112 LEU A O 1
ATOM 877 N N . PHE A 1 113 ? -3.833 -3.289 4.703 1.00 86.62 113 PHE A N 1
ATOM 878 C CA . PHE A 1 113 ? -3.911 -2.326 3.602 1.00 86.62 113 PHE A CA 1
ATOM 879 C C . PHE A 1 113 ? -2.801 -1.272 3.664 1.00 86.62 113 PHE A C 1
ATOM 881 O O . PHE A 1 113 ? -2.256 -0.903 2.626 1.00 86.62 113 PHE A O 1
ATOM 888 N N . MET A 1 114 ? -2.394 -0.844 4.860 1.00 88.56 114 MET A N 1
ATOM 889 C CA . MET A 1 114 ? -1.233 0.032 5.039 1.00 88.56 114 MET A CA 1
ATOM 890 C C . MET A 1 114 ? 0.062 -0.645 4.563 1.00 88.56 114 MET A C 1
ATOM 892 O O . MET A 1 114 ? 0.827 -0.048 3.806 1.00 88.56 114 MET A O 1
ATOM 896 N N . LEU A 1 115 ? 0.287 -1.908 4.943 1.00 86.88 115 LEU A N 1
ATOM 897 C CA . LEU A 1 115 ? 1.409 -2.695 4.425 1.00 86.88 115 LEU A CA 1
ATOM 898 C C . LEU A 1 115 ? 1.321 -2.874 2.908 1.00 86.88 115 LEU A C 1
ATOM 900 O O . LEU A 1 115 ? 2.341 -2.796 2.232 1.00 86.88 115 LEU A O 1
ATOM 904 N N . GLY A 1 116 ? 0.115 -3.044 2.364 1.00 84.81 116 GLY A N 1
ATOM 905 C CA . GLY A 1 116 ? -0.135 -3.058 0.925 1.00 84.81 116 GLY A CA 1
ATOM 906 C C . GLY A 1 116 ? 0.314 -1.775 0.225 1.00 84.81 116 GLY A C 1
ATOM 907 O O . GLY A 1 116 ? 0.985 -1.835 -0.801 1.00 84.81 116 GLY A O 1
ATOM 908 N N . ALA A 1 117 ? 0.015 -0.606 0.794 1.00 86.06 117 ALA A N 1
ATOM 909 C CA . ALA A 1 117 ? 0.465 0.672 0.246 1.00 86.06 117 ALA A CA 1
ATOM 910 C C . ALA A 1 117 ? 1.998 0.796 0.226 1.00 86.06 117 ALA A C 1
ATOM 912 O O . ALA A 1 117 ? 2.574 1.234 -0.770 1.00 86.06 117 ALA A O 1
ATOM 913 N N . ILE A 1 118 ? 2.669 0.362 1.299 1.00 85.81 118 ILE A N 1
ATOM 914 C CA . ILE A 1 118 ? 4.137 0.351 1.373 1.00 85.81 118 ILE A CA 1
ATOM 915 C C . ILE A 1 118 ? 4.712 -0.646 0.363 1.00 85.81 118 ILE A C 1
ATOM 917 O O . ILE A 1 118 ? 5.612 -0.295 -0.396 1.00 85.81 118 ILE A O 1
ATOM 921 N N . ALA A 1 119 ? 4.168 -1.863 0.303 1.00 84.94 119 ALA A N 1
ATOM 922 C CA . ALA A 1 119 ? 4.581 -2.889 -0.649 1.00 84.94 119 ALA A CA 1
ATOM 923 C C . ALA A 1 119 ? 4.411 -2.417 -2.098 1.00 84.94 119 ALA A C 1
ATOM 925 O O . ALA A 1 119 ? 5.272 -2.699 -2.928 1.00 84.94 119 ALA A O 1
ATOM 926 N N . ALA A 1 120 ? 3.358 -1.644 -2.386 1.00 83.88 120 ALA A N 1
ATOM 927 C CA . ALA A 1 120 ? 3.177 -1.022 -3.690 1.00 83.88 120 ALA A CA 1
ATOM 928 C C . ALA A 1 120 ? 4.325 -0.052 -3.977 1.00 83.88 120 ALA A C 1
ATOM 930 O O . ALA A 1 120 ? 5.015 -0.186 -4.976 1.00 83.88 120 ALA A O 1
ATOM 931 N N . ASN A 1 121 ? 4.652 0.868 -3.076 1.00 84.19 121 ASN A N 1
ATOM 932 C CA . ASN A 1 121 ? 5.788 1.764 -3.315 1.00 84.19 121 ASN A CA 1
ATOM 933 C C . ASN A 1 121 ? 7.130 1.027 -3.448 1.00 84.19 121 ASN A C 1
ATOM 935 O O . ASN A 1 121 ? 7.957 1.394 -4.282 1.00 84.19 121 ASN A O 1
ATOM 939 N N . VAL A 1 122 ? 7.341 -0.039 -2.674 1.00 82.00 122 VAL A N 1
ATOM 940 C CA . VAL A 1 122 ? 8.559 -0.862 -2.734 1.00 82.00 122 VAL A CA 1
ATOM 941 C C . VAL A 1 122 ? 8.642 -1.665 -4.032 1.00 82.00 122 VAL A C 1
ATOM 943 O O . VAL A 1 122 ? 9.735 -1.826 -4.563 1.00 82.00 122 VAL A O 1
ATOM 946 N N . ALA A 1 123 ? 7.525 -2.110 -4.609 1.00 80.12 123 ALA A N 1
ATOM 947 C CA . ALA A 1 123 ? 7.532 -2.845 -5.874 1.00 80.12 123 ALA A CA 1
ATOM 948 C C . ALA A 1 123 ? 8.093 -2.019 -7.050 1.00 80.12 123 ALA A C 1
ATOM 950 O O . ALA A 1 123 ? 8.577 -2.594 -8.026 1.00 80.12 123 ALA A O 1
ATOM 951 N N . PHE A 1 124 ? 8.138 -0.684 -6.944 1.00 76.06 124 PHE A N 1
ATOM 952 C CA . PHE A 1 124 ? 8.850 0.145 -7.920 1.00 76.06 124 PHE A CA 1
ATOM 953 C C . PHE A 1 124 ? 10.376 0.030 -7.855 1.00 76.06 124 PHE A C 1
ATOM 955 O O . PHE A 1 124 ? 11.024 0.442 -8.808 1.00 76.06 124 PHE A O 1
ATOM 962 N N . LEU A 1 125 ? 10.965 -0.585 -6.827 1.00 73.44 125 LEU A N 1
ATOM 963 C CA . LEU A 1 125 ? 12.398 -0.898 -6.798 1.00 73.44 125 LEU A CA 1
ATOM 964 C C . LEU A 1 125 ? 12.811 -1.762 -8.007 1.00 73.44 125 LEU A C 1
ATOM 966 O O . LEU A 1 125 ? 13.906 -1.620 -8.561 1.00 73.44 125 LEU A O 1
ATOM 970 N N . ALA A 1 126 ? 11.909 -2.643 -8.449 1.00 68.94 126 ALA A N 1
ATOM 971 C CA . ALA A 1 126 ? 12.101 -3.492 -9.619 1.00 68.94 126 ALA A CA 1
ATOM 972 C C . ALA A 1 126 ? 11.894 -2.744 -10.954 1.00 68.94 126 ALA A C 1
ATOM 974 O O . ALA A 1 126 ? 12.347 -3.231 -11.993 1.00 68.94 126 ALA A O 1
ATOM 975 N N . SER A 1 127 ? 11.270 -1.559 -10.932 1.00 69.56 127 SER A N 1
ATOM 976 C CA . SER A 1 127 ? 10.948 -0.753 -12.115 1.00 69.56 127 SER A CA 1
ATOM 977 C C . SER A 1 127 ? 11.919 0.426 -12.286 1.00 69.56 127 SER A C 1
ATOM 979 O O . SER A 1 127 ? 12.183 1.156 -11.333 1.00 69.56 127 SER A O 1
ATOM 981 N N . PRO A 1 128 ? 12.419 0.687 -13.505 1.00 62.66 128 PRO A N 1
ATOM 982 C CA . PRO A 1 128 ? 13.295 1.828 -13.771 1.00 62.66 128 PRO A CA 1
ATOM 983 C C . PRO A 1 128 ? 12.592 3.181 -13.626 1.00 62.66 128 PRO A C 1
ATOM 985 O O . PRO A 1 128 ? 13.219 4.158 -13.218 1.00 62.66 128 PRO A O 1
ATOM 988 N N . ALA A 1 129 ? 11.289 3.238 -13.917 1.00 66.69 129 ALA A N 1
ATOM 989 C CA . ALA A 1 129 ? 10.511 4.473 -13.938 1.00 66.69 129 ALA A CA 1
ATOM 990 C C . ALA A 1 129 ? 9.350 4.442 -12.933 1.00 66.69 129 ALA A C 1
ATOM 992 O O . ALA A 1 129 ? 8.621 3.446 -12.850 1.00 66.69 129 ALA A O 1
ATOM 993 N N . MET A 1 130 ? 9.138 5.570 -12.247 1.00 71.00 130 MET A N 1
ATOM 994 C CA . MET A 1 130 ? 7.988 5.832 -11.374 1.00 71.00 130 MET A CA 1
ATOM 995 C C . MET A 1 130 ? 7.126 6.966 -11.940 1.00 71.00 130 MET A C 1
ATOM 997 O O . MET A 1 130 ? 7.304 8.127 -11.577 1.00 71.00 130 MET A O 1
ATOM 1001 N N . PRO A 1 131 ? 6.194 6.672 -12.859 1.00 73.50 131 PRO A N 1
ATOM 1002 C CA . PRO A 1 131 ? 5.264 7.687 -13.326 1.00 73.50 131 PRO A CA 1
ATOM 1003 C C . PRO A 1 131 ? 4.241 7.999 -12.224 1.00 73.50 131 PRO A C 1
ATOM 1005 O O . PRO A 1 131 ? 3.756 7.085 -11.559 1.00 73.50 131 PRO A O 1
ATOM 1008 N N . SER A 1 132 ? 3.836 9.264 -12.077 1.00 72.25 132 SER A N 1
ATOM 1009 C CA . SER A 1 132 ? 2.932 9.710 -10.999 1.00 72.25 132 SER A CA 1
ATOM 1010 C C . SER A 1 132 ? 1.613 8.924 -10.941 1.00 72.25 132 SER A C 1
ATOM 1012 O O . SER A 1 132 ? 1.115 8.622 -9.864 1.00 72.25 132 SER A O 1
ATOM 1014 N N . ARG A 1 133 ? 1.088 8.479 -12.094 1.00 73.94 133 ARG A N 1
ATOM 1015 C CA . ARG A 1 133 ? -0.107 7.610 -12.192 1.00 73.94 133 ARG A CA 1
ATOM 1016 C C . ARG A 1 133 ? 0.028 6.251 -11.501 1.00 73.94 133 ARG A C 1
ATOM 1018 O O . ARG A 1 133 ? -0.976 5.614 -11.203 1.00 73.94 133 ARG A O 1
ATOM 1025 N N . ALA A 1 134 ? 1.248 5.775 -11.286 1.00 73.38 134 ALA A N 1
ATOM 1026 C CA . ALA A 1 134 ? 1.492 4.479 -10.675 1.00 73.38 134 ALA A CA 1
ATOM 1027 C C . ALA A 1 134 ? 1.447 4.542 -9.133 1.00 73.38 134 ALA A C 1
ATOM 1029 O O . ALA A 1 134 ? 1.225 3.520 -8.486 1.00 73.38 134 ALA A O 1
ATOM 1030 N N . LEU A 1 135 ? 1.516 5.748 -8.553 1.00 81.12 135 LEU A N 1
ATOM 1031 C CA . LEU A 1 135 ? 1.305 6.000 -7.121 1.00 81.12 135 LEU A CA 1
ATOM 1032 C C . LEU A 1 135 ? -0.165 5.846 -6.699 1.00 81.12 135 LEU A C 1
ATOM 1034 O O . LEU A 1 135 ? -0.452 5.609 -5.526 1.00 81.12 135 LEU A O 1
ATOM 1038 N N . ASN A 1 136 ? -1.103 5.906 -7.652 1.00 83.12 136 ASN A N 1
ATOM 1039 C CA . ASN A 1 136 ? -2.538 5.789 -7.380 1.00 83.12 136 ASN A CA 1
ATOM 1040 C C . ASN A 1 136 ? -2.900 4.482 -6.661 1.00 83.12 136 ASN A C 1
ATOM 1042 O O . ASN A 1 136 ? -3.797 4.471 -5.825 1.00 83.12 136 ASN A O 1
ATOM 1046 N N . GLY A 1 137 ? -2.190 3.384 -6.940 1.00 82.81 137 GLY A N 1
ATOM 1047 C CA . GLY A 1 137 ? -2.416 2.114 -6.249 1.00 82.81 137 GLY A CA 1
ATOM 1048 C C . GLY A 1 137 ? -2.116 2.187 -4.752 1.00 82.81 137 GLY A C 1
ATOM 1049 O O . GLY A 1 137 ? -2.931 1.753 -3.939 1.00 82.81 137 GLY A O 1
ATOM 1050 N N . ALA A 1 138 ? -0.975 2.781 -4.388 1.00 85.94 138 ALA A N 1
ATOM 1051 C CA . ALA A 1 138 ? -0.590 2.981 -2.994 1.00 85.94 138 ALA A CA 1
ATOM 1052 C C . ALA A 1 138 ? -1.568 3.923 -2.272 1.00 85.94 138 ALA A C 1
ATOM 1054 O O . ALA A 1 138 ? -1.988 3.638 -1.149 1.00 85.94 138 ALA A O 1
ATOM 1055 N N . LEU A 1 139 ? -2.008 4.988 -2.950 1.00 86.62 139 LEU A N 1
ATOM 1056 C CA . LEU A 1 139 ? -3.028 5.907 -2.446 1.00 86.62 139 LEU A CA 1
ATOM 1057 C C . LEU A 1 139 ? -4.361 5.193 -2.170 1.00 86.62 139 LEU A C 1
ATOM 1059 O O . LEU A 1 139 ? -4.919 5.342 -1.083 1.00 86.62 139 LEU A O 1
ATOM 1063 N N . CYS A 1 140 ? -4.851 4.368 -3.099 1.00 88.69 140 CYS A N 1
ATOM 1064 C CA . CYS A 1 140 ? -6.087 3.605 -2.905 1.00 88.69 140 CYS A CA 1
ATOM 1065 C C . CYS A 1 140 ? -6.002 2.664 -1.694 1.00 88.69 140 CYS A C 1
ATOM 1067 O O . CYS A 1 140 ? -6.943 2.592 -0.902 1.00 88.69 140 CYS A O 1
ATOM 1069 N N . PHE A 1 141 ? -4.872 1.974 -1.506 1.00 88.31 141 PHE A N 1
ATOM 1070 C CA . PHE A 1 141 ? -4.669 1.125 -0.330 1.00 88.31 141 PHE A CA 1
ATOM 1071 C C . PHE A 1 141 ? -4.644 1.925 0.978 1.00 88.31 141 PHE A C 1
ATOM 1073 O O . PHE A 1 141 ? -5.232 1.491 1.969 1.00 88.31 141 PHE A O 1
ATOM 1080 N N . MET A 1 142 ? -4.051 3.121 0.986 1.00 89.69 142 MET A N 1
ATOM 1081 C CA . MET A 1 142 ? -4.101 4.001 2.157 1.00 89.69 142 MET A CA 1
ATOM 1082 C C . MET A 1 142 ? -5.525 4.468 2.482 1.00 89.69 142 MET A C 1
ATOM 1084 O O . MET A 1 142 ? -5.912 4.461 3.649 1.00 89.69 142 MET A O 1
ATOM 1088 N N . ILE A 1 143 ? -6.335 4.813 1.476 1.00 89.56 143 ILE A N 1
ATOM 1089 C CA . ILE A 1 143 ? -7.743 5.195 1.683 1.00 89.56 143 ILE A CA 1
ATOM 1090 C C . ILE A 1 143 ? -8.558 4.023 2.244 1.00 89.56 143 ILE A C 1
ATOM 1092 O O . ILE A 1 143 ? -9.368 4.210 3.157 1.00 89.56 143 ILE A O 1
ATOM 1096 N N . LEU A 1 144 ? -8.332 2.802 1.749 1.00 89.31 144 LEU A N 1
ATOM 1097 C CA . LEU A 1 144 ? -8.957 1.604 2.316 1.00 89.31 144 LEU A CA 1
ATOM 1098 C C . LEU A 1 144 ? -8.559 1.421 3.782 1.00 89.31 144 LEU A C 1
ATOM 1100 O O . LEU A 1 144 ? -9.432 1.225 4.624 1.00 89.31 144 LEU A O 1
ATOM 1104 N N . SER A 1 145 ? -7.271 1.566 4.106 1.00 89.75 145 SER A N 1
ATOM 1105 C CA . SER A 1 145 ? -6.789 1.510 5.490 1.00 89.75 145 SER A CA 1
ATOM 1106 C C . SER A 1 145 ? -7.502 2.528 6.389 1.00 89.75 145 SER A C 1
ATOM 1108 O O . SER A 1 145 ? -8.031 2.160 7.440 1.00 89.75 145 SER A O 1
ATOM 1110 N N . ILE A 1 146 ? -7.607 3.783 5.939 1.00 91.12 146 ILE A N 1
ATOM 1111 C CA . ILE A 1 146 ? -8.342 4.846 6.638 1.00 91.12 146 ILE A CA 1
ATOM 1112 C C . ILE A 1 146 ? -9.805 4.477 6.841 1.00 91.12 146 ILE A C 1
ATOM 1114 O O . ILE A 1 146 ? -10.335 4.704 7.922 1.00 91.12 146 ILE A O 1
ATOM 1118 N N . SER A 1 147 ? -10.455 3.888 5.841 1.00 89.44 147 SER A N 1
ATOM 1119 C CA . SER A 1 147 ? -11.876 3.533 5.913 1.00 89.44 147 SER A CA 1
ATOM 1120 C C . SER A 1 147 ? -12.161 2.548 7.055 1.00 89.44 147 SER A C 1
ATOM 1122 O O . SER A 1 147 ? -13.143 2.708 7.782 1.00 89.44 147 SER A O 1
ATOM 1124 N N . PHE A 1 148 ? -11.272 1.573 7.283 1.00 87.62 148 PHE A N 1
ATOM 1125 C CA . PHE A 1 148 ? -11.383 0.637 8.410 1.00 87.62 148 PHE A CA 1
ATOM 1126 C C . PHE A 1 148 ? -11.180 1.313 9.774 1.00 87.62 148 PHE A C 1
ATOM 1128 O O . PHE A 1 148 ? -11.913 1.021 10.728 1.00 87.62 148 PHE A O 1
ATOM 1135 N N . VAL A 1 149 ? -10.215 2.233 9.878 1.00 87.88 149 VAL A N 1
ATOM 1136 C CA . VAL A 1 149 ? -9.972 2.996 11.116 1.00 87.88 149 VAL A CA 1
ATOM 1137 C C . VAL A 1 149 ? -11.129 3.954 11.394 1.00 87.88 149 VAL A C 1
ATOM 1139 O O . VAL A 1 149 ? -11.635 3.991 12.513 1.00 87.88 149 VAL A O 1
ATOM 1142 N N . ALA A 1 150 ? -11.613 4.663 10.374 1.00 87.06 150 ALA A N 1
ATOM 1143 C CA . ALA A 1 150 ? -12.757 5.560 10.462 1.00 87.06 150 ALA A CA 1
ATOM 1144 C C . ALA A 1 150 ? -14.007 4.813 10.936 1.00 87.06 150 ALA A C 1
ATOM 1146 O O . ALA A 1 150 ? -14.666 5.257 11.872 1.00 87.06 150 ALA A O 1
ATOM 1147 N N . HIS A 1 151 ? -14.303 3.641 10.369 1.00 87.19 151 HIS A N 1
ATOM 1148 C CA . HIS A 1 151 ? -15.425 2.822 10.825 1.00 87.19 151 HIS A CA 1
ATOM 1149 C C . HIS A 1 151 ? -15.296 2.439 12.311 1.00 87.19 151 HIS A C 1
ATOM 1151 O O . HIS A 1 151 ? -16.263 2.532 13.069 1.00 87.19 151 HIS A O 1
ATOM 1157 N N . SER A 1 152 ? -14.090 2.082 12.761 1.00 84.56 152 SER A N 1
ATOM 1158 C CA . SER A 1 152 ? -13.825 1.770 14.175 1.00 84.56 152 SER A CA 1
ATOM 1159 C C . SER A 1 152 ? -13.988 2.996 15.091 1.00 84.56 152 SER A C 1
ATOM 1161 O O . SER A 1 152 ? -14.475 2.869 16.214 1.00 84.56 152 SER A O 1
ATOM 1163 N N . ALA A 1 153 ? -13.638 4.192 14.609 1.00 82.94 153 AL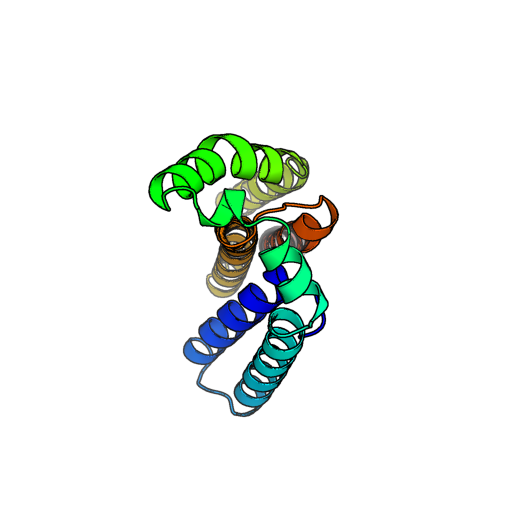A A N 1
ATOM 1164 C CA . ALA A 1 153 ? -13.818 5.445 15.340 1.00 82.94 153 ALA A CA 1
ATOM 1165 C C . ALA A 1 153 ? -15.301 5.858 15.436 1.00 82.94 153 ALA A C 1
ATOM 1167 O O . ALA A 1 153 ? -15.788 6.167 16.525 1.00 82.94 153 ALA A O 1
ATOM 1168 N N . PHE A 1 154 ? -16.034 5.829 14.317 1.00 80.62 154 PHE A N 1
ATOM 1169 C CA . PHE A 1 154 ? -17.407 6.341 14.224 1.00 80.62 154 PHE A CA 1
ATOM 1170 C C . PHE A 1 154 ? -18.477 5.410 14.795 1.00 80.62 154 PHE A C 1
ATOM 1172 O O . PHE A 1 154 ? -19.490 5.891 15.296 1.00 80.62 154 PHE A O 1
ATOM 1179 N N . THR A 1 155 ? -18.261 4.093 14.798 1.00 72.69 155 THR A N 1
ATOM 1180 C CA . THR A 1 155 ? -19.225 3.126 15.365 1.00 72.69 155 THR A CA 1
ATOM 1181 C C . THR A 1 155 ? -19.537 3.343 16.849 1.00 72.69 155 THR A C 1
ATOM 1183 O O . THR A 1 155 ? -20.553 2.841 17.324 1.00 72.69 155 THR A O 1
ATOM 1186 N N . LYS A 1 156 ? -18.716 4.106 17.581 1.00 59.44 156 LYS A N 1
ATOM 1187 C CA . LYS A 1 156 ? -19.017 4.520 18.957 1.00 59.44 156 LYS A CA 1
ATOM 1188 C C . LYS A 1 156 ? -19.854 5.795 19.047 1.00 59.44 156 LYS A C 1
ATOM 1190 O O . LYS A 1 156 ? -20.658 5.883 19.954 1.00 59.44 156 LYS A O 1
ATOM 1195 N N . PHE A 1 157 ? -19.706 6.754 18.131 1.00 55.28 157 PHE A N 1
ATOM 1196 C CA . PHE A 1 157 ? -20.499 7.995 18.171 1.00 55.28 157 PHE A CA 1
ATOM 1197 C C . PHE A 1 157 ? -22.002 7.752 17.953 1.00 55.28 157 PHE A C 1
ATOM 1199 O O . PHE A 1 157 ? -22.811 8.590 18.326 1.00 55.28 157 PHE A O 1
ATOM 1206 N N . ASN A 1 158 ? -22.363 6.607 17.365 1.00 53.31 158 ASN A N 1
ATOM 1207 C CA . ASN A 1 158 ? -23.747 6.184 17.137 1.00 53.31 158 ASN A CA 1
ATOM 1208 C C . ASN A 1 158 ? -24.325 5.279 18.248 1.00 53.31 158 ASN A C 1
ATOM 1210 O O . ASN A 1 158 ? -25.412 4.733 18.062 1.00 53.31 158 ASN A O 1
ATOM 1214 N N . LYS A 1 159 ? -23.605 5.070 19.357 1.00 45.88 159 LYS A N 1
ATOM 1215 C CA . LYS A 1 159 ? -24.095 4.367 20.554 1.00 45.88 159 LYS A CA 1
ATOM 1216 C C . LYS A 1 159 ? -24.159 5.327 21.728 1.00 45.88 159 LYS A C 1
ATOM 1218 O O . LYS A 1 159 ? -25.137 5.207 22.491 1.00 45.88 159 LYS A O 1
#

Secondary structure (DSSP, 8-state):
--S-HHHHHHHHHHHHHHHHHTTT-HHHHHHHHHHHHHHHHHHT-HHHHHHHHHTHHHHSS-HHHHHHHIIIIIHHHHHHTTHHHHHHHHHHHHHHHHHT---HHHHHHHHHHHHHHHHHHHHGGG-S---GGGTHHHHHHHHHHHHHHHHHHHTTTT-